Protein AF-A0A0D2VJS3-F1 (afdb_monomer_lite)

InterPro domains:
  IPR006011 Syntaxin, N-terminal domain [PF14523] (26-73)
  IPR010989 SNARE [SSF47661] (20-72)

Secondary structure (DSSP, 8-state):
--HHHHHTT------TTSSHHHHHHHHHHHHHHHHHHHHHHHHHHHHHHTTSTT--HHHHHHHHHHHHHHTT-

Foldseek 3Di:
DDPVVVVVPDDDDPPPDPCVVVVVVVVVVVVVVVVLVVLVVLLVVLVVCPPPPNDDPVSVVVNVVSVVVNVVD

Structure (mmCIF, N/CA/C/O backbone):
data_AF-A0A0D2VJS3-F1
#
_entry.id   AF-A0A0D2VJS3-F1
#
loop_
_atom_site.group_PDB
_atom_site.id
_atom_site.type_symbol
_atom_site.label_atom_id
_atom_site.label_alt_id
_atom_site.label_comp_id
_atom_site.label_asym_id
_atom_site.label_entity_id
_atom_site.label_seq_id
_atom_site.pdbx_PDB_ins_code
_atom_site.Cartn_x
_atom_site.Cartn_y
_atom_site.Cartn_z
_atom_site.occupancy
_atom_site.B_iso_or_equiv
_atom_site.auth_seq_id
_atom_site.auth_comp_id
_atom_site.auth_asym_id
_atom_site.auth_atom_id
_atom_site.pdbx_PDB_model_num
ATOM 1 N N . MET A 1 1 ? 17.107 -4.850 7.594 1.00 41.75 1 MET A N 1
ATOM 2 C CA . MET A 1 1 ? 18.174 -5.311 6.682 1.00 41.75 1 MET A CA 1
ATOM 3 C C . MET A 1 1 ? 18.009 -4.556 5.377 1.00 41.75 1 MET A C 1
ATOM 5 O O . MET A 1 1 ? 16.935 -4.630 4.795 1.00 41.75 1 MET A O 1
ATOM 9 N N . SER A 1 2 ? 18.984 -3.723 5.014 1.00 70.31 2 SER A N 1
ATOM 10 C CA . SER A 1 2 ? 18.903 -2.847 3.836 1.00 70.31 2 SER A CA 1
ATOM 11 C C . SER A 1 2 ? 19.497 -3.535 2.603 1.00 70.31 2 SER A C 1
ATOM 13 O O . SER A 1 2 ? 20.341 -4.414 2.736 1.00 70.31 2 SER A O 1
ATOM 15 N N . PHE A 1 3 ? 19.090 -3.124 1.402 1.00 56.22 3 PHE A N 1
ATOM 16 C CA . PHE A 1 3 ? 19.637 -3.636 0.135 1.00 56.22 3 PHE A CA 1
ATOM 17 C C . PHE A 1 3 ? 21.169 -3.463 0.038 1.00 56.22 3 PHE A C 1
ATOM 19 O O . PHE A 1 3 ? 21.863 -4.306 -0.522 1.00 56.22 3 PHE A O 1
ATOM 26 N N . ARG A 1 4 ? 21.709 -2.425 0.694 1.00 65.81 4 ARG A N 1
ATOM 27 C CA . ARG A 1 4 ? 23.151 -2.145 0.782 1.00 65.81 4 ARG A CA 1
ATOM 28 C C . ARG A 1 4 ? 23.946 -3.204 1.555 1.00 65.81 4 ARG A C 1
ATOM 30 O O . ARG A 1 4 ? 25.125 -3.380 1.274 1.00 65.81 4 ARG A O 1
ATOM 37 N N . ASP A 1 5 ? 23.320 -3.925 2.486 1.00 71.88 5 ASP A N 1
ATOM 38 C CA . ASP A 1 5 ? 23.981 -4.999 3.248 1.00 71.88 5 ASP A CA 1
ATOM 39 C C . ASP A 1 5 ? 24.263 -6.243 2.384 1.00 71.88 5 ASP A C 1
ATOM 41 O O . ASP A 1 5 ? 25.218 -6.978 2.631 1.00 71.88 5 ASP A O 1
ATOM 45 N N . LEU A 1 6 ? 23.441 -6.485 1.355 1.00 66.00 6 LEU A N 1
ATOM 46 C CA . LEU A 1 6 ? 23.564 -7.653 0.474 1.00 66.00 6 LEU A CA 1
ATOM 47 C C . LEU A 1 6 ? 24.578 -7.434 -0.656 1.00 66.00 6 LEU A C 1
ATOM 49 O O . LEU A 1 6 ? 25.260 -8.379 -1.053 1.00 66.00 6 LEU A O 1
ATOM 53 N N . GLU A 1 7 ? 24.725 -6.202 -1.144 1.00 64.12 7 GLU A N 1
ATOM 54 C CA . GLU A 1 7 ? 25.692 -5.884 -2.205 1.00 64.12 7 GLU A CA 1
ATOM 55 C C . GLU A 1 7 ? 27.143 -5.813 -1.705 1.00 64.12 7 GLU A C 1
ATOM 57 O O . GLU A 1 7 ? 28.073 -6.075 -2.465 1.00 64.12 7 GLU A O 1
ATOM 62 N N . ALA A 1 8 ? 27.356 -5.555 -0.412 1.00 64.12 8 ALA A N 1
ATOM 63 C CA . ALA A 1 8 ? 28.690 -5.427 0.178 1.00 64.12 8 ALA A CA 1
ATOM 64 C C . ALA A 1 8 ? 29.471 -6.757 0.316 1.00 64.12 8 ALA A C 1
ATOM 66 O O . ALA A 1 8 ? 30.608 -6.754 0.783 1.00 64.12 8 ALA A O 1
ATOM 67 N N . ARG A 1 9 ? 28.892 -7.905 -0.071 1.00 59.34 9 ARG A N 1
ATOM 68 C CA . ARG A 1 9 ? 29.474 -9.247 0.152 1.00 59.34 9 ARG A CA 1
ATOM 69 C C . ARG A 1 9 ? 30.085 -9.936 -1.083 1.00 59.34 9 ARG A C 1
ATOM 71 O O . ARG A 1 9 ? 30.324 -11.141 -1.029 1.00 59.34 9 ARG A O 1
ATOM 78 N N . ARG A 1 10 ? 30.383 -9.233 -2.186 1.00 64.38 10 ARG A N 1
ATOM 79 C CA . ARG A 1 10 ? 31.105 -9.819 -3.345 1.00 64.38 10 ARG A CA 1
ATOM 80 C C . ARG A 1 10 ? 32.506 -9.213 -3.533 1.00 64.38 10 ARG A C 1
ATOM 82 O O . ARG A 1 10 ? 32.595 -8.002 -3.715 1.00 64.38 10 ARG A O 1
ATOM 89 N N . PRO A 1 11 ? 33.596 -10.011 -3.550 1.00 53.56 11 PRO A N 1
ATOM 90 C CA . PRO A 1 11 ? 34.930 -9.485 -3.811 1.00 53.56 11 PRO A CA 1
ATOM 91 C C . PRO A 1 11 ? 35.240 -9.389 -5.321 1.00 53.56 11 PRO A C 1
ATOM 93 O O . PRO A 1 11 ? 35.034 -10.338 -6.071 1.00 53.56 11 PRO A O 1
ATOM 96 N N . LEU A 1 12 ? 35.754 -8.212 -5.707 1.00 64.81 12 LEU A N 1
ATOM 97 C CA . LEU A 1 12 ? 36.751 -7.900 -6.750 1.00 64.81 12 LEU A CA 1
ATOM 98 C C . LEU A 1 12 ? 36.679 -8.601 -8.124 1.00 64.81 12 LEU A C 1
ATOM 100 O O . LEU A 1 12 ? 37.235 -9.677 -8.300 1.00 64.81 12 LEU A O 1
ATOM 104 N N . VAL A 1 13 ? 36.249 -7.860 -9.157 1.00 47.75 13 VAL A N 1
ATOM 105 C CA . VAL A 1 13 ? 37.066 -7.707 -10.379 1.00 47.75 13 VAL A CA 1
ATOM 106 C C . VAL A 1 13 ? 36.777 -6.380 -11.081 1.00 47.75 13 VAL A C 1
ATOM 108 O O . VAL A 1 13 ? 35.647 -6.062 -11.445 1.00 47.75 13 VAL A O 1
ATOM 111 N N . SER A 1 14 ? 37.857 -5.631 -11.276 1.00 53.81 14 SER A N 1
ATOM 112 C CA . SER A 1 14 ? 37.969 -4.362 -11.986 1.00 53.81 14 SER A CA 1
ATOM 113 C C . SER A 1 14 ? 37.459 -4.461 -13.433 1.00 53.81 14 SER A C 1
ATOM 115 O O . SER A 1 14 ? 38.183 -4.843 -14.351 1.00 53.81 14 SER A O 1
ATOM 117 N N . ARG A 1 15 ? 36.180 -4.135 -13.648 1.00 52.56 15 ARG A N 1
ATOM 118 C CA . ARG A 1 15 ? 35.578 -3.909 -14.980 1.00 52.56 15 ARG A CA 1
ATOM 119 C C . ARG A 1 15 ? 34.680 -2.663 -14.954 1.00 52.56 15 ARG A C 1
ATOM 121 O O . ARG A 1 15 ? 33.639 -2.608 -15.601 1.00 52.56 15 ARG A O 1
ATOM 128 N N . GLN A 1 16 ? 35.080 -1.677 -14.149 1.00 55.09 16 GLN A N 1
ATOM 129 C CA . GLN A 1 16 ? 34.229 -0.580 -13.683 1.00 55.09 16 GLN A CA 1
ATOM 130 C C . GLN A 1 16 ? 33.773 0.425 -14.760 1.00 55.09 16 GLN A C 1
ATOM 132 O O . GLN A 1 16 ? 32.800 1.118 -14.516 1.00 55.09 16 GLN A O 1
ATOM 137 N N . ASN A 1 17 ? 34.395 0.525 -15.942 1.00 50.62 17 ASN A N 1
ATOM 138 C CA . ASN A 1 17 ? 34.170 1.701 -16.810 1.00 50.62 17 ASN A CA 1
ATOM 139 C C . ASN A 1 17 ? 33.413 1.472 -18.133 1.00 50.62 17 ASN A C 1
ATOM 141 O O . ASN A 1 17 ? 33.206 2.428 -18.869 1.00 50.62 17 ASN A O 1
ATOM 145 N N . LEU A 1 18 ? 32.952 0.253 -18.447 1.00 50.88 18 LEU A N 1
ATOM 146 C CA . LEU A 1 18 ? 32.200 -0.018 -19.695 1.00 50.88 18 LEU A CA 1
ATOM 147 C C . LEU A 1 18 ? 30.764 -0.532 -19.472 1.00 50.88 18 LEU A C 1
ATOM 149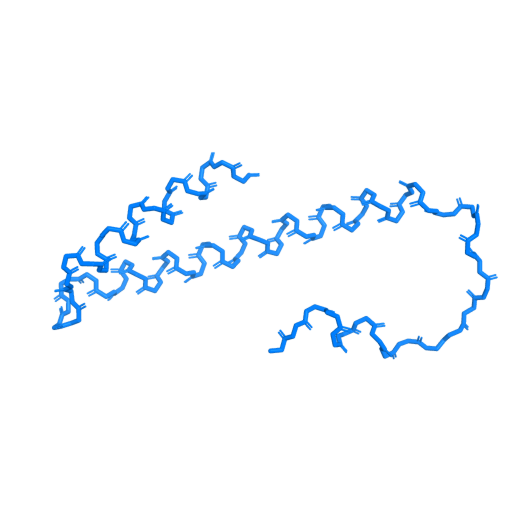 O O . LEU A 1 18 ? 30.006 -0.675 -20.427 1.00 50.88 18 LEU A O 1
ATOM 153 N N . ILE A 1 19 ? 30.378 -0.822 -18.224 1.00 54.03 19 ILE A N 1
ATOM 154 C CA . ILE A 1 19 ? 29.108 -1.497 -17.881 1.00 54.03 19 ILE A CA 1
ATOM 155 C C . ILE A 1 19 ? 28.108 -0.542 -17.197 1.00 54.03 19 ILE A C 1
ATOM 157 O O . ILE A 1 19 ? 26.930 -0.877 -17.077 1.00 54.03 19 ILE A O 1
ATOM 161 N N . ASN A 1 20 ? 28.538 0.671 -16.829 1.00 54.81 20 ASN A N 1
ATOM 162 C CA . ASN A 1 20 ? 27.780 1.592 -15.976 1.00 54.81 20 ASN A CA 1
ATOM 163 C C . ASN A 1 20 ? 26.341 1.833 -16.480 1.00 54.81 20 ASN A C 1
ATOM 165 O O . ASN A 1 20 ? 25.390 1.582 -15.754 1.00 54.81 20 ASN A O 1
ATOM 169 N N . GLY A 1 21 ? 26.152 2.131 -17.772 1.00 55.31 21 GLY A N 1
ATOM 170 C CA . GLY A 1 21 ? 24.812 2.387 -18.324 1.00 55.31 21 GLY A CA 1
ATOM 171 C C . GLY A 1 21 ? 23.864 1.174 -18.385 1.00 55.31 21 GLY A C 1
ATOM 172 O O . GLY A 1 21 ? 22.648 1.346 -18.387 1.00 55.31 21 GLY A O 1
ATOM 17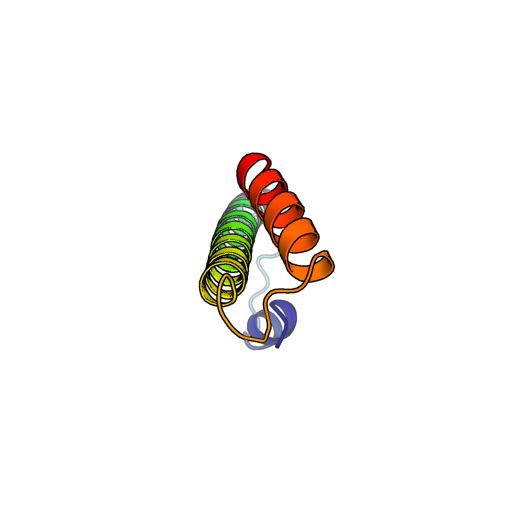3 N N . LYS A 1 22 ? 24.383 -0.065 -18.421 1.00 55.62 22 LYS A N 1
ATOM 174 C CA . LYS A 1 22 ? 23.553 -1.292 -18.402 1.00 55.62 22 LYS A CA 1
ATOM 175 C C . LYS A 1 22 ? 23.249 -1.759 -16.978 1.00 55.62 22 LYS A C 1
ATOM 177 O O . LYS A 1 22 ? 22.175 -2.314 -16.730 1.00 55.62 22 LYS A O 1
ATOM 182 N N . GLN A 1 23 ? 24.188 -1.546 -16.056 1.00 58.97 23 GLN A N 1
ATOM 183 C CA . GLN A 1 23 ? 23.983 -1.796 -14.632 1.00 58.97 23 GLN A CA 1
ATOM 184 C C . GLN A 1 23 ? 22.939 -0.844 -14.054 1.00 58.97 23 GLN A C 1
ATOM 186 O O . GLN A 1 23 ? 22.043 -1.329 -13.372 1.00 58.97 23 GLN A O 1
ATOM 191 N N . ASP A 1 24 ? 22.963 0.436 -14.431 1.00 71.62 24 ASP A N 1
ATOM 192 C CA . ASP A 1 24 ? 21.964 1.420 -13.998 1.00 71.62 24 ASP A CA 1
ATOM 193 C C . ASP A 1 24 ? 20.541 1.003 -14.402 1.00 71.62 24 ASP A C 1
ATOM 195 O O . ASP A 1 24 ? 19.631 0.998 -13.575 1.00 71.62 24 ASP A O 1
ATOM 199 N N . ALA A 1 25 ? 20.345 0.554 -15.649 1.00 82.25 25 ALA A N 1
ATOM 200 C CA . ALA A 1 25 ? 19.041 0.078 -16.118 1.00 82.25 25 ALA A CA 1
ATOM 201 C C . ALA A 1 25 ? 18.587 -1.198 -15.386 1.00 82.25 25 ALA A C 1
ATOM 203 O O . ALA A 1 25 ? 17.434 -1.311 -14.971 1.00 82.25 25 ALA A O 1
ATOM 204 N N . THR A 1 26 ? 19.496 -2.155 -15.184 1.00 88.44 26 THR A N 1
ATOM 205 C CA . THR A 1 26 ? 19.183 -3.412 -14.481 1.00 88.44 26 THR A CA 1
ATOM 206 C C . THR A 1 26 ? 18.871 -3.160 -13.003 1.00 88.44 26 THR A C 1
ATOM 208 O O . THR A 1 26 ? 17.944 -3.752 -12.452 1.00 88.44 26 THR A O 1
ATOM 211 N N . GLN A 1 27 ? 19.611 -2.254 -12.364 1.00 87.56 27 GLN A N 1
ATOM 212 C CA . GLN A 1 27 ? 19.412 -1.857 -10.975 1.00 87.56 27 GLN A CA 1
ATOM 213 C C . GLN A 1 27 ? 18.120 -1.057 -10.801 1.00 87.56 27 GLN A C 1
ATOM 215 O O . GLN A 1 27 ? 17.384 -1.311 -9.849 1.00 87.56 27 GLN A O 1
ATOM 220 N N . ALA A 1 28 ? 17.793 -0.159 -11.736 1.00 88.81 28 ALA A N 1
ATOM 221 C CA . ALA A 1 28 ? 16.525 0.563 -11.742 1.00 88.81 28 ALA A CA 1
ATOM 222 C C . ALA A 1 28 ? 15.342 -0.414 -11.794 1.00 88.81 28 ALA A C 1
ATOM 224 O O . ALA A 1 28 ? 14.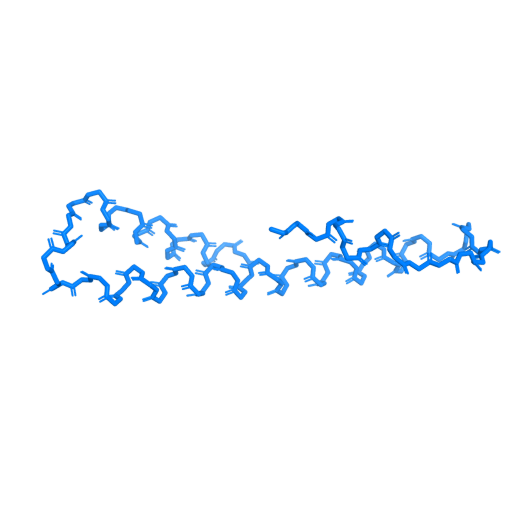463 -0.351 -10.934 1.00 88.81 28 ALA A O 1
ATOM 225 N N . VAL A 1 29 ? 15.373 -1.391 -12.709 1.00 90.81 29 VAL A N 1
ATOM 226 C CA . VAL A 1 29 ? 14.342 -2.439 -12.808 1.00 90.81 29 VAL A CA 1
ATOM 227 C C . VAL A 1 29 ? 14.264 -3.275 -11.527 1.00 90.81 29 VAL A C 1
ATOM 229 O O . VAL A 1 29 ? 13.176 -3.463 -10.983 1.00 90.81 29 VAL A O 1
ATOM 232 N N . ALA A 1 30 ? 15.401 -3.741 -11.000 1.00 91.44 30 ALA A N 1
ATOM 233 C CA . ALA A 1 30 ? 15.433 -4.519 -9.761 1.00 91.44 30 ALA A CA 1
ATOM 234 C C . ALA A 1 30 ? 14.866 -3.730 -8.567 1.00 91.44 30 ALA A C 1
ATOM 236 O O . ALA A 1 30 ? 14.117 -4.276 -7.754 1.00 91.44 30 ALA A O 1
ATOM 237 N N . SER A 1 31 ? 15.180 -2.434 -8.485 1.00 91.62 31 SER A N 1
ATOM 238 C CA . SER A 1 31 ? 14.669 -1.547 -7.442 1.00 91.62 31 SER A CA 1
ATOM 239 C C . SER A 1 31 ? 13.161 -1.322 -7.568 1.00 91.62 31 SER A C 1
ATOM 241 O O . SER A 1 31 ? 12.465 -1.384 -6.556 1.00 91.62 31 SER A O 1
ATOM 243 N N . GLY A 1 32 ? 12.640 -1.165 -8.790 1.00 93.31 32 GLY A N 1
ATOM 244 C CA . GLY A 1 32 ? 11.206 -1.045 -9.052 1.00 93.31 32 GLY A CA 1
ATOM 245 C C . GLY A 1 32 ? 10.446 -2.297 -8.620 1.00 93.31 32 GLY A C 1
ATOM 246 O O . GLY A 1 32 ? 9.501 -2.212 -7.841 1.00 93.31 32 GLY A O 1
ATOM 247 N N . ILE A 1 33 ? 10.922 -3.484 -9.011 1.00 94.31 33 ILE A N 1
ATOM 248 C CA . ILE A 1 33 ? 10.314 -4.762 -8.600 1.00 94.31 33 ILE A CA 1
ATOM 249 C C . ILE A 1 33 ? 10.304 -4.901 -7.070 1.00 94.31 33 ILE A C 1
ATOM 251 O O . ILE A 1 33 ? 9.308 -5.326 -6.480 1.00 94.31 33 ILE A O 1
ATOM 255 N N . PHE A 1 34 ? 11.401 -4.533 -6.405 1.00 95.25 34 PHE A N 1
ATOM 256 C CA . PHE A 1 34 ? 11.475 -4.568 -4.947 1.00 95.25 34 PHE A CA 1
ATOM 257 C C . PHE A 1 34 ? 10.491 -3.590 -4.287 1.00 95.25 34 PHE A C 1
ATOM 259 O O . PHE A 1 34 ? 9.827 -3.959 -3.312 1.00 95.25 34 PHE A O 1
ATOM 266 N N . GLN A 1 35 ? 10.369 -2.368 -4.816 1.00 94.94 35 GLN A N 1
ATOM 267 C CA . GLN A 1 35 ? 9.418 -1.365 -4.331 1.00 94.94 35 GLN A CA 1
ATOM 268 C C . GLN A 1 35 ? 7.977 -1.860 -4.471 1.00 94.94 35 GLN A C 1
ATOM 270 O O . GLN A 1 35 ? 7.238 -1.827 -3.487 1.00 94.94 35 GLN A O 1
ATOM 275 N N . ILE A 1 36 ? 7.612 -2.419 -5.630 1.00 95.19 36 ILE A N 1
ATOM 276 C CA . ILE A 1 36 ? 6.281 -2.992 -5.877 1.00 95.19 36 ILE A CA 1
ATOM 277 C C . ILE A 1 36 ? 5.986 -4.106 -4.868 1.00 95.19 36 ILE A C 1
ATOM 279 O O . ILE A 1 36 ? 4.986 -4.045 -4.154 1.00 95.19 36 ILE A O 1
ATOM 283 N N . ASN A 1 37 ? 6.879 -5.089 -4.730 1.00 96.19 37 ASN A N 1
ATOM 284 C CA . ASN A 1 37 ? 6.681 -6.204 -3.797 1.00 96.19 37 ASN A CA 1
ATOM 285 C C . ASN A 1 37 ? 6.555 -5.739 -2.340 1.00 96.19 37 ASN A C 1
ATOM 287 O O . ASN A 1 37 ? 5.728 -6.253 -1.579 1.00 96.19 37 ASN A O 1
ATOM 291 N N . THR A 1 38 ? 7.353 -4.746 -1.946 1.00 96.69 38 THR A N 1
ATOM 292 C CA . THR A 1 38 ? 7.314 -4.168 -0.598 1.00 96.69 38 THR A CA 1
ATOM 293 C C . THR A 1 38 ? 6.007 -3.416 -0.354 1.00 96.69 38 THR A C 1
ATOM 295 O O . THR A 1 38 ? 5.380 -3.591 0.698 1.00 96.69 38 THR A O 1
ATOM 298 N N . ALA A 1 39 ? 5.570 -2.604 -1.317 1.00 95.62 39 ALA A N 1
ATOM 299 C CA . ALA A 1 39 ? 4.338 -1.835 -1.227 1.00 95.62 39 ALA A CA 1
ATOM 300 C C . ALA A 1 39 ? 3.111 -2.760 -1.181 1.00 95.62 39 ALA A C 1
ATOM 302 O O . ALA A 1 39 ? 2.278 -2.615 -0.285 1.00 95.62 39 ALA A O 1
ATOM 303 N N . VAL A 1 40 ? 3.055 -3.781 -2.044 1.00 97.06 40 VAL A N 1
ATOM 304 C CA . VAL A 1 40 ? 1.995 -4.806 -2.050 1.00 97.06 40 VAL A CA 1
ATOM 305 C C . VAL A 1 40 ? 1.962 -5.580 -0.730 1.00 97.06 40 VAL A C 1
ATOM 307 O O . VAL A 1 40 ? 0.900 -5.718 -0.125 1.00 97.06 40 VAL A O 1
ATOM 310 N N . SER A 1 41 ? 3.116 -6.015 -0.213 1.00 97.25 41 SER A N 1
ATOM 311 C CA . SER A 1 41 ? 3.191 -6.715 1.081 1.00 97.25 41 SER A CA 1
ATOM 312 C C . SER A 1 41 ? 2.716 -5.839 2.245 1.00 97.25 41 SER A C 1
ATOM 314 O O . SER A 1 41 ? 2.071 -6.316 3.181 1.00 97.25 41 SER A O 1
ATOM 316 N N . THR A 1 42 ? 3.021 -4.541 2.195 1.00 96.12 42 THR A N 1
ATOM 317 C CA . THR A 1 42 ? 2.563 -3.568 3.195 1.00 96.12 42 THR A CA 1
ATOM 318 C C . THR A 1 42 ? 1.056 -3.365 3.102 1.00 96.12 42 THR A C 1
ATOM 320 O O . THR A 1 42 ? 0.373 -3.400 4.125 1.00 96.12 42 THR A O 1
ATOM 323 N N . PHE A 1 43 ? 0.527 -3.218 1.888 1.00 97.00 43 PHE A N 1
ATOM 324 C CA . PHE A 1 43 ? -0.903 -3.088 1.645 1.00 97.00 43 PHE A CA 1
ATOM 325 C C . PHE A 1 43 ? -1.676 -4.307 2.150 1.00 97.00 43 PHE A C 1
ATOM 327 O O . PHE A 1 43 ? -2.636 -4.142 2.895 1.00 97.00 43 PHE A O 1
ATOM 334 N N . GLN A 1 44 ? -1.202 -5.522 1.855 1.00 97.06 44 GLN A N 1
ATOM 335 C CA . GLN A 1 44 ? -1.799 -6.761 2.358 1.00 97.06 44 GLN A CA 1
ATOM 336 C C . GLN A 1 44 ? -1.902 -6.763 3.889 1.00 97.06 44 GLN A C 1
ATOM 338 O O . GLN A 1 44 ? -2.943 -7.109 4.439 1.00 97.06 44 GLN A O 1
ATOM 343 N N . ARG A 1 45 ? -0.845 -6.348 4.601 1.00 95.69 45 ARG A N 1
ATOM 344 C CA . ARG A 1 45 ? -0.862 -6.273 6.073 1.00 95.69 45 ARG A CA 1
ATOM 345 C C . ARG A 1 45 ? -1.882 -5.263 6.593 1.00 95.69 45 ARG A C 1
ATOM 347 O O . ARG A 1 45 ? -2.519 -5.533 7.606 1.00 95.69 45 ARG A O 1
ATOM 354 N N . LEU A 1 46 ? -2.026 -4.122 5.918 1.00 95.81 46 LEU A N 1
ATOM 355 C CA . LEU A 1 46 ? -3.014 -3.101 6.274 1.00 95.81 46 LEU A CA 1
ATOM 356 C C . LEU A 1 46 ? -4.440 -3.603 6.021 1.00 95.81 46 LEU A C 1
ATOM 358 O O . LEU A 1 46 ? -5.291 -3.454 6.888 1.00 95.81 46 LEU A O 1
ATOM 362 N N . VAL A 1 47 ? -4.684 -4.262 4.885 1.00 96.75 47 VAL A N 1
ATOM 363 C CA . VAL A 1 47 ? -5.977 -4.890 4.571 1.00 96.75 47 VAL A CA 1
ATOM 364 C C . VAL A 1 47 ? -6.326 -5.965 5.597 1.00 96.75 47 VAL A C 1
ATOM 366 O O . VAL A 1 47 ? -7.436 -5.969 6.114 1.00 96.75 47 VAL A O 1
ATOM 369 N N . ASN A 1 48 ? -5.371 -6.822 5.962 1.00 96.31 48 ASN A N 1
ATOM 370 C CA . ASN A 1 48 ? -5.579 -7.872 6.962 1.00 96.31 48 ASN A CA 1
ATOM 371 C C . ASN A 1 48 ? -5.888 -7.322 8.367 1.00 96.31 48 ASN A C 1
ATOM 373 O O . ASN A 1 48 ? -6.390 -8.061 9.209 1.00 96.31 48 ASN A O 1
ATOM 377 N N . ALA A 1 49 ? -5.551 -6.061 8.650 1.00 92.88 49 ALA A N 1
ATOM 378 C CA . ALA A 1 49 ? -5.858 -5.415 9.923 1.00 92.88 49 ALA A CA 1
ATOM 379 C C . ALA A 1 49 ? -7.251 -4.760 9.948 1.00 92.88 49 ALA A C 1
ATOM 381 O O . ALA A 1 49 ? -7.736 -4.435 11.034 1.00 92.88 49 ALA A O 1
ATOM 382 N N . LEU A 1 50 ? -7.911 -4.591 8.796 1.00 93.94 50 LEU A N 1
ATOM 383 C CA . LEU A 1 50 ? -9.279 -4.076 8.732 1.00 93.94 50 LEU A CA 1
ATOM 384 C C . LEU A 1 50 ? -10.257 -5.043 9.405 1.00 93.94 50 LEU A C 1
ATOM 386 O O . LEU A 1 50 ? -10.160 -6.256 9.232 1.00 93.94 50 LEU A O 1
ATOM 390 N N . GLY A 1 51 ? -11.205 -4.512 10.178 1.00 89.75 51 GLY A N 1
ATOM 391 C CA . GLY A 1 51 ? -12.171 -5.331 10.921 1.00 89.75 51 GLY A CA 1
ATOM 392 C C . GLY A 1 51 ? -11.581 -6.113 12.104 1.00 89.75 51 GLY A C 1
ATOM 393 O O . GLY A 1 51 ? -12.306 -6.842 12.775 1.00 89.75 51 GLY A O 1
ATOM 394 N N . THR A 1 52 ? -10.286 -5.956 12.391 1.00 93.94 52 THR A N 1
ATOM 395 C CA . THR A 1 52 ? -9.653 -6.446 13.626 1.00 93.94 52 THR A CA 1
ATOM 396 C C . THR A 1 52 ? -9.688 -5.342 14.693 1.00 93.94 52 THR A C 1
ATOM 398 O O . THR A 1 52 ? -9.871 -4.177 14.346 1.00 93.94 52 THR A O 1
ATOM 401 N N . PRO A 1 53 ? -9.428 -5.622 15.985 1.00 91.06 53 PRO A N 1
ATOM 402 C CA . PRO A 1 53 ? -9.302 -4.567 17.003 1.00 91.06 53 PRO A CA 1
ATOM 403 C C . PRO A 1 53 ? -8.159 -3.563 16.745 1.00 91.06 53 PRO A C 1
ATOM 405 O O . PRO A 1 53 ? -8.025 -2.592 17.481 1.00 91.06 53 PRO A O 1
ATOM 408 N N . LYS A 1 54 ? -7.318 -3.791 15.726 1.00 88.69 54 LYS A N 1
ATOM 409 C CA . LYS A 1 54 ? -6.278 -2.855 15.273 1.00 88.69 54 LYS A CA 1
ATOM 410 C C . LYS A 1 54 ? -6.760 -1.902 14.177 1.00 88.69 54 LYS A C 1
ATOM 412 O O . LYS A 1 54 ? -5.964 -1.094 13.706 1.00 88.69 54 LYS A O 1
ATOM 417 N N . ASP A 1 55 ? -8.011 -2.018 13.737 1.00 94.12 55 ASP A N 1
ATOM 418 C CA . ASP A 1 55 ? -8.611 -1.119 12.756 1.00 94.12 55 ASP A CA 1
ATOM 419 C C . ASP A 1 55 ? -8.814 0.263 13.391 1.00 94.12 55 ASP A C 1
ATOM 421 O O . ASP A 1 55 ? -9.730 0.475 14.185 1.00 94.12 55 ASP A O 1
ATOM 425 N N . THR A 1 56 ? -7.916 1.193 13.069 1.00 94.75 56 THR A N 1
ATOM 426 C CA . THR A 1 56 ? -7.986 2.595 13.494 1.00 94.75 56 THR A CA 1
ATOM 427 C C . THR A 1 56 ? -8.109 3.507 12.270 1.00 94.75 56 THR A C 1
ATOM 429 O O . THR A 1 56 ? -7.690 3.128 11.166 1.00 94.75 56 THR A O 1
ATOM 432 N N . PRO A 1 57 ? -8.661 4.726 12.414 1.00 93.44 57 PRO A N 1
ATOM 433 C CA . PRO A 1 57 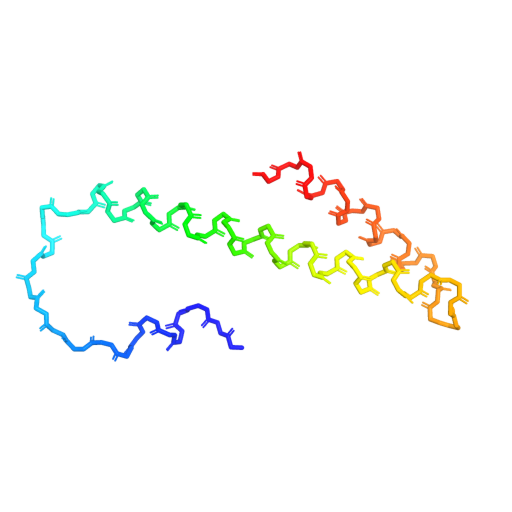? -8.736 5.681 11.309 1.00 93.44 57 PRO A CA 1
ATOM 434 C C . PRO A 1 57 ? -7.362 5.991 10.693 1.00 93.44 57 PRO A C 1
ATOM 436 O O . PRO A 1 57 ? -7.253 6.084 9.470 1.00 93.44 57 PRO A O 1
ATOM 439 N N . GLU A 1 58 ? -6.295 6.045 11.493 1.00 94.12 58 GLU A N 1
ATOM 440 C CA . GLU A 1 58 ? -4.924 6.257 11.009 1.00 94.12 58 GLU A CA 1
ATOM 441 C C . GLU A 1 58 ? -4.442 5.087 10.137 1.00 94.12 58 GLU A C 1
ATOM 443 O O . GLU A 1 58 ? -3.762 5.285 9.124 1.00 94.12 58 GLU A O 1
ATOM 448 N N . LEU A 1 59 ? -4.810 3.849 10.495 1.00 95.06 59 LEU A N 1
ATOM 449 C CA . LEU A 1 59 ? -4.502 2.665 9.694 1.00 95.06 59 LEU A CA 1
ATOM 450 C C . LEU A 1 59 ? -5.210 2.727 8.338 1.00 95.06 59 LEU A C 1
ATOM 452 O O . LEU A 1 59 ? -4.586 2.455 7.309 1.00 95.06 59 LEU A O 1
ATOM 456 N N . ARG A 1 60 ? -6.485 3.132 8.320 1.00 95.19 60 ARG A N 1
ATOM 457 C CA . ARG A 1 60 ? -7.265 3.305 7.084 1.00 95.19 60 ARG A CA 1
ATOM 458 C C . ARG A 1 60 ? -6.687 4.396 6.190 1.00 95.19 60 ARG A C 1
ATOM 460 O O . ARG A 1 60 ? -6.546 4.188 4.986 1.00 95.19 60 ARG A O 1
ATOM 467 N N . GLU A 1 61 ? -6.272 5.522 6.761 1.00 96.31 61 GLU A N 1
ATOM 468 C CA . GLU A 1 61 ? -5.591 6.577 6.008 1.00 96.31 61 GLU A CA 1
ATOM 469 C C . GLU A 1 61 ? -4.288 6.057 5.379 1.00 96.31 61 GLU A C 1
ATOM 471 O O . GLU A 1 61 ? -4.026 6.259 4.189 1.00 96.31 61 GLU A O 1
ATOM 476 N N . LYS A 1 62 ? -3.491 5.311 6.153 1.00 95.75 62 LYS A N 1
ATOM 477 C CA . LYS A 1 62 ? -2.263 4.679 5.661 1.00 95.75 62 LYS A CA 1
ATOM 478 C C . LYS A 1 62 ? -2.544 3.666 4.551 1.00 95.75 62 LYS A C 1
ATOM 480 O O . LYS A 1 62 ? -1.782 3.603 3.585 1.00 95.75 62 LYS A O 1
ATOM 485 N N . LEU A 1 63 ? -3.631 2.904 4.648 1.00 96.88 63 LEU A N 1
ATOM 486 C CA . LEU A 1 63 ? -4.085 1.992 3.599 1.00 96.88 63 LEU A CA 1
ATOM 487 C C . LEU A 1 63 ? -4.411 2.751 2.310 1.00 96.88 63 LEU A C 1
ATOM 489 O O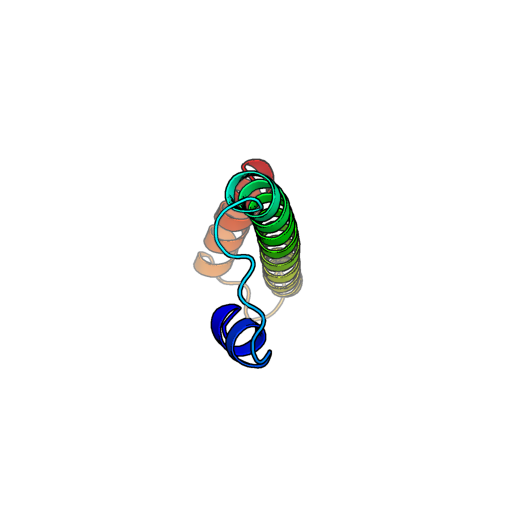 . LEU A 1 63 ? -3.925 2.364 1.247 1.00 96.88 63 LEU A O 1
ATOM 493 N N . HIS A 1 64 ? -5.158 3.855 2.395 1.00 96.81 64 HIS A N 1
ATOM 494 C CA . HIS A 1 64 ? -5.471 4.693 1.236 1.00 96.81 64 HIS A CA 1
ATOM 495 C C . HIS A 1 64 ? -4.211 5.273 0.586 1.00 96.81 64 HIS A C 1
ATOM 497 O O . HIS A 1 64 ? -4.041 5.152 -0.627 1.00 96.81 64 HIS A O 1
ATOM 503 N N . LYS A 1 65 ? -3.286 5.818 1.385 1.00 96.75 65 LYS A N 1
ATOM 504 C CA . LYS A 1 65 ? -1.991 6.321 0.900 1.00 96.75 65 LYS A CA 1
ATOM 505 C C . LYS A 1 65 ? -1.164 5.226 0.223 1.00 96.75 65 LYS A C 1
ATOM 507 O O . LYS A 1 65 ? -0.600 5.453 -0.841 1.00 96.75 65 LYS A O 1
ATOM 512 N N . THR A 1 66 ? -1.135 4.025 0.803 1.00 95.62 66 THR A N 1
ATOM 513 C CA . THR A 1 66 ? -0.381 2.885 0.254 1.00 95.62 66 THR A CA 1
ATOM 514 C C . THR A 1 66 ? -0.993 2.404 -1.064 1.00 95.62 66 THR A C 1
ATOM 516 O O . THR A 1 66 ? -0.261 2.138 -2.011 1.00 95.62 66 THR A O 1
ATOM 519 N N . ARG A 1 67 ? -2.329 2.362 -1.169 1.00 96.06 67 ARG A N 1
ATOM 520 C CA . ARG A 1 67 ? -3.036 2.056 -2.423 1.00 96.06 67 ARG A CA 1
ATOM 521 C C . ARG A 1 67 ? -2.696 3.054 -3.531 1.00 96.06 67 ARG A C 1
ATOM 523 O O . ARG A 1 67 ? -2.452 2.632 -4.656 1.00 96.06 67 ARG A O 1
ATOM 530 N N . LEU A 1 68 ? -2.692 4.354 -3.220 1.00 96.88 68 LEU A N 1
ATOM 531 C CA . LEU A 1 68 ? -2.332 5.399 -4.185 1.00 96.88 68 LEU A CA 1
ATOM 532 C C . LEU A 1 68 ? -0.872 5.277 -4.627 1.00 96.88 68 LEU A C 1
ATOM 534 O O . LEU A 1 68 ? -0.603 5.334 -5.820 1.00 96.88 68 LEU A O 1
ATOM 538 N N . HIS A 1 69 ? 0.044 5.045 -3.683 1.00 94.44 69 HIS A N 1
ATOM 539 C CA . HIS A 1 69 ? 1.464 4.868 -3.979 1.00 94.44 69 HIS A CA 1
ATOM 540 C C . HIS A 1 69 ? 1.715 3.691 -4.931 1.00 94.44 69 HIS A C 1
ATOM 542 O O . HIS A 1 69 ? 2.438 3.859 -5.903 1.00 94.44 69 HIS A O 1
ATOM 548 N N . ILE A 1 70 ? 1.074 2.536 -4.709 1.00 93.75 70 ILE A N 1
ATOM 549 C CA . ILE A 1 70 ? 1.198 1.372 -5.606 1.00 93.75 70 ILE A CA 1
ATOM 550 C C . ILE A 1 70 ? 0.763 1.710 -7.037 1.00 93.75 70 ILE A C 1
ATOM 552 O O . ILE A 1 70 ? 1.382 1.233 -7.976 1.00 93.75 70 ILE A O 1
ATOM 556 N N . GLY A 1 71 ? -0.277 2.531 -7.214 1.00 92.94 71 GLY A N 1
ATOM 557 C CA . GLY A 1 71 ? -0.736 2.945 -8.545 1.00 92.94 71 GLY A CA 1
ATOM 558 C C . GLY A 1 71 ? 0.180 3.948 -9.257 1.00 92.94 71 GLY A C 1
ATOM 559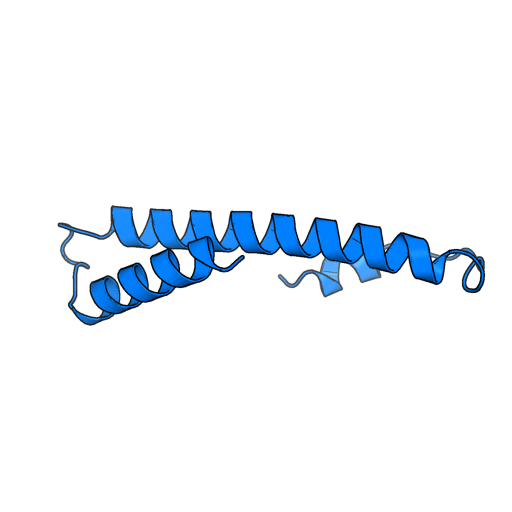 O O . GLY A 1 71 ? -0.066 4.251 -10.419 1.00 92.94 71 GLY A O 1
ATOM 560 N N . GLN A 1 72 ? 1.185 4.489 -8.562 1.00 92.19 72 GLN A N 1
ATOM 561 C CA . GLN A 1 72 ? 2.153 5.465 -9.078 1.00 92.19 72 GLN A CA 1
ATOM 562 C C . GLN A 1 72 ? 3.563 4.879 -9.261 1.00 92.19 72 GLN A C 1
ATOM 564 O O . GLN A 1 72 ? 4.433 5.585 -9.769 1.00 92.19 72 GLN A O 1
ATOM 569 N N . LEU A 1 73 ? 3.790 3.641 -8.803 1.00 87.25 73 LEU A N 1
ATOM 570 C CA . LEU A 1 73 ? 5.011 2.867 -9.050 1.00 87.25 73 LEU A CA 1
ATOM 571 C C . LEU A 1 73 ? 5.005 2.303 -10.474 1.00 87.25 73 LEU A C 1
ATOM 573 O O . LEU A 1 73 ? 6.099 2.279 -11.077 1.00 87.25 73 LEU A O 1
#

Sequence (73 aa):
MSFRDLEARRPLVSRQNLINGKQDATQAVASGIFQINTAVSTFQRLVNALGTPKDTPELREKLHKTRLHIGQL

pLDDT: mean 82.24, std 17.4, range [41.75, 97.25]

Organism: Gossypium raimondii (NCBI:txid29730)

Radius of gyration: 18.05 Å; chains: 1; bounding box: 50×16×37 Å